Protein AF-Q2LQ13-F1 (afdb_monomer_lite)

pLDDT: mean 79.17, std 16.71, range [43.0, 95.25]

Foldseek 3Di:
DDDFAFQVVPDAPVVLLVVLQVVQLPPDDPDPVNVDPPPDDPRPLNVVRVVLRRVHGQVVSVCVQDVDPVSSVVVNVVSNVVSNVVSVVVVVVVVVVPDPPDDDD

Radius of gyration: 18.08 Å; chains: 1; bounding box: 44×39×53 Å

Structure (mmCIF, N/CA/C/O backbone):
data_AF-Q2LQ13-F1
#
_entry.id   AF-Q2LQ13-F1
#
loop_
_atom_site.group_PDB
_atom_site.id
_atom_site.type_symbol
_atom_site.label_atom_id
_atom_site.label_alt_id
_atom_site.label_comp_id
_atom_site.label_asym_id
_atom_site.label_entity_id
_atom_site.label_seq_id
_atom_site.pdbx_PDB_ins_code
_atom_site.Cartn_x
_atom_site.Cartn_y
_atom_site.Cartn_z
_atom_site.occupancy
_atom_site.B_iso_or_equiv
_atom_site.auth_seq_id
_atom_site.auth_comp_id
_atom_site.auth_asym_id
_atom_site.auth_atom_id
_atom_site.pdbx_PDB_model_num
ATOM 1 N N . MET A 1 1 ? -13.222 22.400 6.327 1.00 58.41 1 MET A N 1
ATOM 2 C CA . MET A 1 1 ? -13.393 21.014 5.837 1.00 58.41 1 MET A CA 1
ATOM 3 C C . MET A 1 1 ? -12.422 20.142 6.618 1.00 58.41 1 MET A C 1
ATOM 5 O O . MET A 1 1 ? -11.253 20.503 6.673 1.00 58.41 1 MET A O 1
ATOM 9 N N . LYS A 1 2 ? -12.885 19.097 7.314 1.00 76.69 2 LYS A N 1
ATOM 10 C CA . LYS A 1 2 ? -11.991 18.229 8.097 1.00 76.69 2 LYS A CA 1
ATOM 11 C C . LYS A 1 2 ? -11.229 17.334 7.115 1.00 76.69 2 LYS A C 1
ATOM 13 O O . LYS A 1 2 ? -11.862 16.640 6.325 1.00 76.69 2 LYS A O 1
ATOM 18 N N . ILE A 1 3 ? -9.903 17.430 7.109 1.00 85.00 3 ILE A N 1
ATOM 19 C CA . ILE A 1 3 ? -9.051 16.602 6.251 1.00 85.00 3 ILE A CA 1
ATOM 20 C C . ILE A 1 3 ? -9.076 15.191 6.832 1.00 85.00 3 ILE A C 1
ATOM 22 O O . ILE A 1 3 ? -8.758 15.013 8.007 1.00 85.00 3 ILE A O 1
ATOM 26 N N . LYS A 1 4 ? -9.500 14.220 6.023 1.00 89.19 4 LYS A N 1
ATOM 27 C CA . LYS A 1 4 ? -9.442 12.804 6.379 1.00 89.19 4 LYS A CA 1
ATOM 28 C C . LYS A 1 4 ? -8.039 12.282 6.114 1.00 89.19 4 LYS A C 1
ATOM 30 O O . LYS A 1 4 ? -7.460 12.592 5.071 1.00 89.19 4 LYS A O 1
ATOM 35 N N . LYS A 1 5 ? -7.520 11.486 7.043 1.00 92.25 5 LYS A N 1
ATOM 36 C CA . LYS A 1 5 ? -6.257 10.770 6.864 1.00 92.25 5 LYS A CA 1
ATOM 37 C C . LYS A 1 5 ? -6.357 9.796 5.702 1.00 92.25 5 LYS A C 1
ATOM 39 O O . LYS A 1 5 ? -7.332 9.052 5.566 1.00 92.25 5 LYS A O 1
ATOM 44 N N . LYS A 1 6 ? -5.319 9.798 4.877 1.00 94.12 6 LYS A N 1
ATOM 45 C CA . LYS A 1 6 ? -5.197 8.896 3.733 1.00 94.12 6 LYS A CA 1
ATOM 46 C C . LYS A 1 6 ? -4.505 7.606 4.131 1.00 94.12 6 LYS A C 1
ATOM 48 O O . LYS A 1 6 ? -3.706 7.583 5.066 1.00 94.12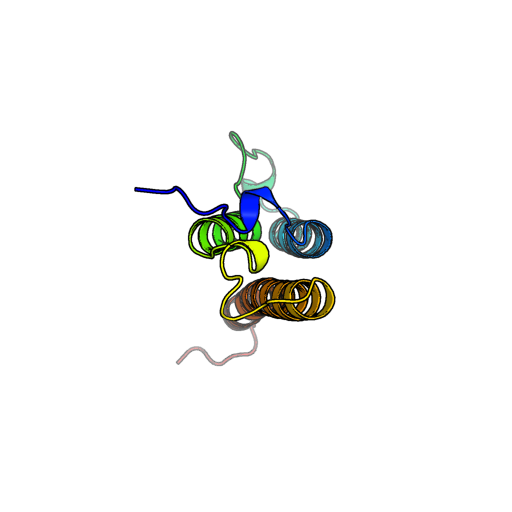 6 LYS A O 1
ATOM 53 N N . LEU A 1 7 ? -4.759 6.548 3.368 1.00 94.12 7 LEU A N 1
ATOM 54 C CA . LEU A 1 7 ? -4.147 5.242 3.597 1.00 94.12 7 LEU A CA 1
ATOM 55 C 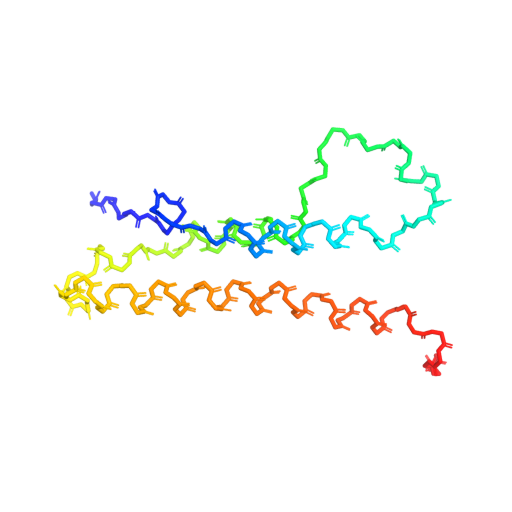C . LEU A 1 7 ? -2.612 5.339 3.622 1.00 94.12 7 LEU A C 1
ATOM 57 O O . LEU A 1 7 ? -1.978 4.756 4.493 1.00 94.12 7 LEU A O 1
ATOM 61 N N . ILE A 1 8 ? -2.024 6.158 2.741 1.00 93.69 8 ILE A N 1
ATOM 62 C CA . ILE A 1 8 ? -0.571 6.404 2.680 1.00 93.69 8 ILE A CA 1
ATOM 63 C C . ILE A 1 8 ? 0.039 6.944 3.984 1.00 93.69 8 ILE A C 1
ATOM 65 O O . ILE A 1 8 ? 1.212 6.695 4.250 1.00 93.69 8 ILE A O 1
ATOM 69 N N . GLU A 1 9 ? -0.728 7.671 4.795 1.00 92.94 9 GLU A N 1
ATOM 70 C CA . GLU A 1 9 ? -0.240 8.259 6.050 1.00 92.94 9 GLU A CA 1
ATOM 71 C C . GLU A 1 9 ? -0.235 7.249 7.201 1.00 92.94 9 GLU A C 1
ATOM 73 O O . GLU A 1 9 ? 0.497 7.426 8.173 1.00 92.94 9 GLU A O 1
ATOM 78 N N . VAL A 1 10 ? -1.058 6.203 7.098 1.00 92.75 10 VAL A N 1
ATOM 79 C CA . VAL A 1 10 ? -1.278 5.230 8.172 1.00 92.75 10 VAL A CA 1
ATOM 80 C C . VAL A 1 10 ? -0.581 3.911 7.866 1.00 92.75 10 VAL A C 1
ATOM 82 O O . VAL A 1 10 ? 0.143 3.391 8.714 1.00 92.75 10 VAL A O 1
ATOM 85 N N . ALA A 1 11 ? -0.797 3.346 6.675 1.00 90.88 11 ALA A N 1
ATOM 86 C CA . ALA A 1 11 ? -0.296 2.020 6.352 1.00 90.88 11 ALA A CA 1
ATOM 87 C C . ALA A 1 11 ? -0.140 1.765 4.842 1.00 90.88 11 ALA A C 1
ATOM 89 O O . ALA A 1 11 ? -1.025 2.040 4.036 1.00 90.88 11 ALA A O 1
ATOM 90 N N . LEU A 1 12 ? 0.980 1.143 4.464 1.00 91.81 12 LEU A N 1
ATOM 91 C CA . LEU A 1 12 ? 1.301 0.738 3.092 1.00 91.81 12 LEU A CA 1
ATOM 92 C C . LEU A 1 12 ? 1.978 -0.644 3.097 1.00 91.81 12 LEU A C 1
ATOM 94 O O . LEU A 1 12 ? 2.887 -0.858 3.904 1.00 91.81 12 LEU A O 1
ATOM 98 N N . PRO A 1 13 ? 1.610 -1.574 2.190 1.00 93.38 13 PRO A N 1
ATOM 99 C CA . PRO A 1 13 ? 2.231 -2.894 2.103 1.00 93.38 13 PRO A CA 1
ATOM 100 C C . PRO A 1 13 ? 3.589 -2.813 1.382 1.00 93.38 13 PRO A C 1
ATOM 102 O O . PRO A 1 13 ? 3.741 -3.236 0.236 1.00 93.38 13 PRO A O 1
ATOM 105 N N . LEU A 1 14 ? 4.596 -2.254 2.061 1.00 91.25 14 LEU A N 1
ATOM 106 C CA . LEU A 1 14 ? 5.926 -1.996 1.491 1.00 91.25 14 LEU A CA 1
ATOM 107 C C . LEU A 1 14 ? 6.611 -3.261 0.963 1.00 91.25 14 LEU A C 1
ATOM 109 O O . LEU A 1 14 ? 7.268 -3.208 -0.072 1.00 91.25 14 LEU A O 1
ATOM 113 N N . ASP A 1 15 ? 6.435 -4.403 1.628 1.00 91.44 15 ASP A N 1
ATOM 114 C CA . ASP A 1 15 ? 7.032 -5.669 1.195 1.00 91.44 15 ASP A CA 1
ATOM 115 C C . ASP A 1 15 ? 6.529 -6.120 -0.178 1.00 91.44 15 ASP A C 1
ATOM 117 O O . ASP A 1 15 ? 7.317 -6.602 -0.996 1.00 91.44 15 ASP A O 1
ATOM 121 N N . ALA A 1 16 ? 5.230 -5.966 -0.446 1.00 90.50 16 ALA A N 1
ATOM 122 C CA . ALA A 1 16 ? 4.643 -6.296 -1.740 1.00 90.50 16 ALA A CA 1
ATOM 123 C C . ALA A 1 16 ? 5.180 -5.357 -2.827 1.00 90.50 16 ALA A C 1
ATOM 125 O O . ALA A 1 16 ? 5.783 -5.828 -3.798 1.00 90.50 16 ALA A O 1
ATOM 126 N N . ILE A 1 17 ? 5.103 -4.046 -2.566 1.00 90.62 17 ILE A N 1
ATOM 127 C CA . ILE A 1 17 ? 5.561 -2.989 -3.475 1.00 90.62 17 ILE A CA 1
ATOM 128 C C . ILE A 1 17 ? 7.042 -3.174 -3.814 1.00 90.62 17 ILE A C 1
ATOM 130 O O . ILE A 1 17 ? 7.437 -3.108 -4.981 1.00 90.62 17 ILE A O 1
ATOM 134 N N . ASN A 1 18 ? 7.884 -3.448 -2.815 1.00 90.00 18 ASN A N 1
ATOM 135 C CA . ASN A 1 18 ? 9.319 -3.656 -2.999 1.00 90.00 18 ASN A CA 1
ATOM 136 C C . ASN A 1 18 ? 9.603 -4.914 -3.824 1.00 90.00 18 ASN A C 1
ATOM 138 O O . ASN A 1 18 ? 10.429 -4.876 -4.739 1.00 90.00 18 ASN A O 1
ATOM 142 N N . LYS A 1 19 ? 8.895 -6.020 -3.561 1.00 88.81 19 LYS A N 1
ATOM 143 C CA . LYS A 1 19 ? 9.027 -7.257 -4.345 1.00 88.81 19 LYS A CA 1
ATOM 144 C C . LYS A 1 19 ? 8.567 -7.072 -5.791 1.00 88.81 19 LYS A C 1
ATOM 146 O O . LYS A 1 19 ? 9.164 -7.674 -6.683 1.00 88.81 19 LYS A O 1
ATOM 151 N N . ALA A 1 20 ? 7.511 -6.301 -6.042 1.00 88.19 20 ALA A N 1
ATOM 152 C CA . ALA A 1 20 ? 7.051 -5.984 -7.393 1.00 88.19 20 ALA A CA 1
ATOM 153 C C . ALA A 1 20 ? 8.050 -5.066 -8.118 1.00 88.19 20 ALA A C 1
ATOM 155 O O . ALA A 1 20 ? 8.460 -5.349 -9.243 1.00 88.19 20 ALA A O 1
ATOM 156 N N . SER A 1 21 ? 8.537 -4.033 -7.430 1.00 85.56 21 SER A N 1
ATOM 157 C CA . SER A 1 21 ? 9.499 -3.055 -7.956 1.00 85.56 21 SER A CA 1
ATOM 158 C C . SER A 1 21 ? 10.856 -3.677 -8.296 1.00 85.56 21 SER A C 1
ATOM 160 O O . SER A 1 21 ? 11.437 -3.387 -9.344 1.00 85.56 21 SER A O 1
ATOM 162 N N . ALA A 1 22 ? 11.364 -4.567 -7.438 1.00 84.50 22 ALA A N 1
ATOM 163 C CA . ALA A 1 22 ? 12.603 -5.300 -7.689 1.00 84.50 22 ALA A CA 1
ATOM 164 C C . ALA A 1 22 ? 12.484 -6.196 -8.930 1.00 84.50 22 ALA A C 1
ATOM 166 O O . ALA A 1 22 ? 13.404 -6.246 -9.747 1.00 84.50 22 ALA A O 1
ATOM 167 N N . ARG A 1 23 ? 11.327 -6.844 -9.104 1.00 79.44 23 ARG A N 1
ATOM 168 C CA . ARG A 1 23 ? 11.034 -7.686 -10.269 1.00 79.44 23 ARG A CA 1
ATOM 169 C C . ARG A 1 23 ? 10.893 -6.879 -11.558 1.00 79.44 23 ARG A C 1
ATOM 171 O O . ARG A 1 23 ? 11.436 -7.292 -12.574 1.00 79.44 23 ARG A O 1
ATOM 178 N N . GLU A 1 24 ? 10.255 -5.708 -11.524 1.00 77.19 24 GLU A N 1
ATOM 179 C CA . GLU A 1 24 ? 10.197 -4.788 -12.676 1.00 77.19 24 GLU A CA 1
ATOM 180 C C . GLU A 1 24 ? 11.606 -4.378 -13.145 1.00 77.19 24 GLU A C 1
ATOM 182 O O . GLU A 1 24 ? 11.881 -4.263 -14.343 1.00 77.19 24 GLU A O 1
ATOM 187 N N . LYS A 1 25 ? 12.535 -4.195 -12.200 1.00 73.12 25 LYS A N 1
ATOM 188 C CA . LYS A 1 25 ? 13.923 -3.826 -12.496 1.00 73.12 25 LYS A CA 1
ATOM 189 C C . LYS A 1 25 ? 14.719 -4.969 -13.139 1.00 73.12 25 LYS A C 1
ATOM 191 O O . LYS A 1 25 ? 15.604 -4.689 -13.944 1.00 73.12 25 LYS A O 1
ATOM 196 N N . SER A 1 26 ? 14.406 -6.226 -12.822 1.00 68.19 26 SER A N 1
ATOM 197 C CA . SER A 1 26 ? 15.185 -7.401 -13.238 1.00 68.19 26 SER A CA 1
ATOM 198 C C . SER A 1 26 ? 14.795 -7.994 -14.602 1.00 68.19 26 SER A C 1
ATOM 200 O O . SER A 1 26 ? 15.296 -9.052 -14.962 1.00 68.19 26 SER A O 1
ATOM 202 N N . ILE A 1 27 ? 13.902 -7.373 -15.381 1.00 66.50 27 ILE A N 1
ATOM 203 C CA . ILE A 1 27 ? 13.415 -7.967 -16.648 1.00 66.50 27 ILE A CA 1
ATOM 204 C C . ILE A 1 27 ? 14.466 -7.902 -17.771 1.00 66.50 27 ILE A C 1
ATOM 206 O O . ILE A 1 27 ? 14.535 -8.795 -18.611 1.00 66.50 27 ILE A O 1
ATOM 210 N N . ARG A 1 28 ? 15.311 -6.865 -17.800 1.00 65.62 28 ARG A N 1
ATOM 211 C CA . ARG A 1 28 ? 16.331 -6.680 -18.845 1.00 65.62 28 ARG A CA 1
ATOM 212 C C . ARG A 1 28 ? 17.723 -6.824 -18.247 1.00 65.62 28 ARG A C 1
ATOM 214 O O . ARG A 1 28 ? 18.198 -5.922 -17.571 1.00 65.62 28 ARG A O 1
ATOM 221 N N . HIS A 1 29 ? 18.375 -7.947 -18.522 1.00 64.94 29 HIS A N 1
ATOM 222 C CA . HIS A 1 29 ? 19.789 -8.152 -18.219 1.00 64.94 29 HIS A CA 1
ATOM 223 C C . HIS A 1 29 ? 20.610 -7.907 -19.494 1.00 64.94 29 HIS A C 1
ATOM 225 O O . HIS A 1 29 ? 20.262 -8.419 -20.554 1.00 64.94 29 HIS A O 1
ATOM 231 N N . GLY A 1 30 ? 21.681 -7.111 -19.411 1.00 70.12 30 GLY A N 1
ATOM 232 C CA . GLY A 1 30 ? 22.653 -6.946 -20.505 1.00 70.12 30 GLY A CA 1
ATOM 233 C C . GLY A 1 30 ? 22.304 -5.927 -21.600 1.00 70.12 30 GLY A C 1
ATOM 234 O O . GLY A 1 30 ? 23.048 -5.810 -22.569 1.00 70.12 30 GLY A O 1
ATOM 235 N N . HIS A 1 31 ? 21.220 -5.157 -21.470 1.00 70.56 31 HIS A N 1
ATOM 236 C CA . HIS A 1 31 ? 20.915 -4.085 -22.425 1.00 70.56 31 HIS A CA 1
ATOM 237 C C . HIS A 1 31 ? 21.623 -2.782 -21.999 1.00 70.56 31 HIS A C 1
ATOM 239 O O . HIS A 1 31 ? 21.459 -2.376 -20.856 1.00 70.56 31 HIS A O 1
ATOM 245 N N . PRO A 1 32 ? 22.355 -2.057 -22.870 1.00 72.75 32 PRO A N 1
ATOM 246 C CA . PRO A 1 32 ? 23.024 -0.797 -22.507 1.00 72.75 32 PRO A CA 1
ATOM 247 C C . PRO A 1 32 ? 22.133 0.266 -21.836 1.00 72.75 32 PRO A C 1
ATOM 249 O O . PRO A 1 32 ? 22.633 1.075 -21.058 1.00 72.75 32 PRO A O 1
ATOM 252 N N . SER A 1 33 ? 20.811 0.229 -22.040 1.00 65.38 33 SER A N 1
ATOM 253 C CA . SER A 1 33 ? 19.858 1.084 -21.313 1.00 65.38 33 SER A CA 1
ATOM 254 C C . SER A 1 33 ? 19.731 0.765 -19.811 1.00 65.38 33 SER A C 1
ATOM 256 O O . SER A 1 33 ? 19.088 1.517 -19.081 1.00 65.38 33 SER A O 1
ATOM 258 N N . THR A 1 34 ? 20.356 -0.311 -19.317 1.00 64.44 34 THR A N 1
ATOM 259 C CA . THR A 1 34 ? 20.414 -0.677 -17.892 1.00 64.44 34 THR A CA 1
ATOM 260 C C . THR A 1 34 ? 21.707 -0.250 -17.194 1.00 64.44 34 THR A C 1
ATOM 262 O O . THR A 1 34 ? 21.787 -0.393 -15.977 1.00 64.44 34 THR A O 1
ATOM 265 N N . LEU A 1 35 ? 22.703 0.274 -17.925 1.00 65.06 35 LEU A N 1
ATOM 266 C CA . LEU A 1 35 ? 23.976 0.767 -17.367 1.00 65.06 35 LEU A CA 1
ATOM 267 C C . LEU A 1 35 ? 23.836 2.155 -16.730 1.00 65.06 35 LEU A C 1
ATOM 269 O O . LEU A 1 35 ? 24.367 2.390 -15.649 1.00 65.06 35 LEU A O 1
ATOM 273 N N . HIS A 1 36 ? 23.098 3.064 -17.374 1.00 64.25 36 HIS A N 1
ATOM 274 C CA . HIS A 1 36 ? 22.909 4.429 -16.887 1.00 64.25 36 HIS A CA 1
ATOM 275 C C . HIS A 1 36 ? 21.465 4.634 -16.417 1.00 64.25 36 HIS A C 1
ATOM 277 O O . HIS A 1 36 ? 20.596 5.104 -17.150 1.00 64.25 36 HIS A O 1
ATOM 283 N N . LEU A 1 37 ? 21.203 4.278 -15.160 1.00 61.66 37 LEU A N 1
ATOM 284 C CA . LEU A 1 37 ? 19.967 4.634 -14.461 1.00 61.66 37 LEU A CA 1
ATOM 285 C C . LEU A 1 37 ? 20.022 6.135 -14.116 1.00 61.66 37 LEU A C 1
ATOM 287 O O . LEU A 1 37 ? 20.300 6.505 -12.979 1.00 61.66 37 LEU A O 1
ATOM 291 N N . TRP A 1 38 ? 19.829 7.008 -15.112 1.00 54.69 38 TRP A N 1
ATOM 292 C CA . TRP A 1 38 ? 19.665 8.453 -14.893 1.00 54.69 38 TRP A CA 1
ATOM 293 C C . TRP A 1 38 ? 18.546 8.722 -13.870 1.00 54.69 38 TRP A C 1
ATOM 295 O O . TRP A 1 38 ? 17.615 7.923 -13.747 1.00 54.69 38 TRP A O 1
ATOM 305 N N . TRP A 1 39 ? 18.699 9.812 -13.108 1.00 50.53 39 TRP A N 1
ATOM 306 C CA . TRP A 1 39 ? 18.100 10.062 -11.792 1.00 50.53 39 TRP A CA 1
ATOM 307 C C . TRP A 1 39 ? 16.717 9.428 -11.555 1.00 50.53 39 TRP A C 1
ATOM 309 O O . TRP A 1 39 ? 15.686 9.939 -11.978 1.00 50.53 39 TRP A O 1
ATOM 319 N N . ALA A 1 40 ? 16.750 8.325 -10.797 1.00 51.16 40 ALA A N 1
ATOM 320 C CA . ALA A 1 40 ? 15.636 7.641 -10.140 1.00 51.16 40 ALA A CA 1
ATOM 321 C C . ALA A 1 40 ? 14.488 7.168 -11.054 1.00 51.16 40 ALA A C 1
ATOM 323 O O . ALA A 1 40 ? 13.472 7.839 -11.239 1.00 51.16 40 ALA A O 1
ATOM 324 N N . ARG A 1 41 ? 14.570 5.910 -11.510 1.00 68.56 41 ARG A N 1
ATOM 325 C CA . ARG A 1 41 ? 13.382 5.202 -12.013 1.00 68.56 41 ARG A CA 1
ATOM 326 C C . ARG A 1 41 ? 12.368 5.085 -10.876 1.00 68.56 41 ARG A C 1
ATOM 328 O O . ARG A 1 41 ? 12.659 4.425 -9.884 1.00 68.56 41 ARG A O 1
ATOM 335 N N . ARG A 1 42 ? 11.193 5.702 -11.030 1.00 67.88 42 ARG A N 1
ATOM 336 C CA . ARG A 1 42 ? 10.013 5.437 -10.194 1.00 67.88 42 ARG A CA 1
ATOM 337 C C . ARG A 1 42 ? 9.374 4.155 -10.737 1.00 67.88 42 ARG A C 1
ATOM 339 O O . ARG A 1 42 ? 8.802 4.229 -11.824 1.00 67.88 42 ARG A O 1
ATOM 346 N N . PRO A 1 43 ? 9.517 2.995 -10.065 1.00 80.81 43 PRO A N 1
ATOM 347 C CA . PRO A 1 43 ? 8.893 1.759 -10.524 1.00 80.81 43 PRO A CA 1
ATOM 348 C C . PRO A 1 43 ? 7.395 1.998 -10.678 1.00 80.81 43 PRO A C 1
ATOM 350 O O . PRO A 1 43 ? 6.781 2.663 -9.834 1.00 80.81 43 PRO A O 1
ATOM 353 N N . LEU A 1 44 ? 6.809 1.499 -11.762 1.00 84.44 44 LEU A N 1
ATOM 354 C CA . LEU A 1 44 ? 5.398 1.739 -12.043 1.00 84.44 44 LEU A CA 1
ATOM 355 C C . LEU A 1 44 ? 4.516 1.115 -10.951 1.00 84.44 44 LEU A C 1
ATOM 357 O O . LEU A 1 44 ? 3.505 1.713 -10.583 1.00 84.44 44 LEU A O 1
ATOM 361 N N . ALA A 1 45 ? 4.964 -0.003 -10.367 1.00 88.94 45 ALA A N 1
ATOM 362 C CA . ALA A 1 45 ? 4.365 -0.595 -9.171 1.00 88.94 45 ALA A CA 1
ATOM 363 C C . ALA A 1 45 ? 4.269 0.423 -8.018 1.00 88.94 45 ALA A C 1
ATOM 365 O O . ALA A 1 45 ? 3.177 0.727 -7.538 1.00 88.94 45 ALA A O 1
ATOM 366 N N . THR A 1 46 ? 5.391 1.054 -7.649 1.00 89.69 46 THR A N 1
ATOM 367 C CA . THR A 1 46 ? 5.419 2.078 -6.593 1.00 89.69 46 THR A CA 1
ATOM 368 C C . THR A 1 46 ? 4.530 3.273 -6.928 1.00 89.69 46 THR A C 1
ATOM 370 O O . THR A 1 46 ? 3.787 3.745 -6.072 1.00 89.69 46 THR A O 1
ATOM 373 N N . ALA A 1 47 ? 4.587 3.781 -8.163 1.00 90.31 47 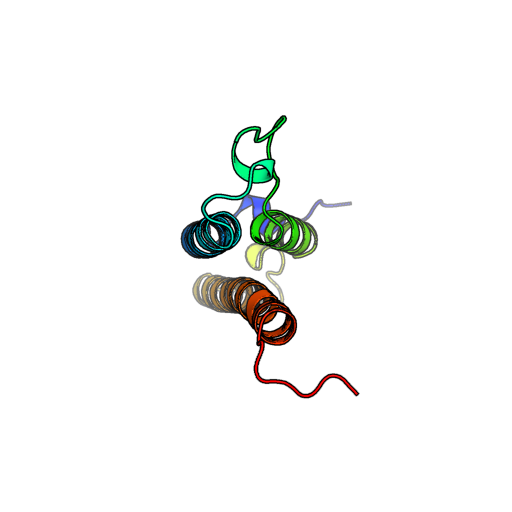ALA A N 1
ATOM 374 C CA . ALA A 1 47 ? 3.798 4.946 -8.561 1.00 90.31 47 ALA A CA 1
ATOM 375 C C . ALA A 1 47 ? 2.288 4.679 -8.448 1.00 90.31 47 ALA A C 1
ATOM 377 O O . ALA A 1 47 ? 1.559 5.508 -7.908 1.00 90.31 47 ALA A O 1
ATOM 378 N N . ARG A 1 48 ? 1.829 3.507 -8.899 1.00 91.69 48 ARG A N 1
ATOM 379 C CA . ARG A 1 48 ? 0.422 3.093 -8.814 1.00 91.69 48 ARG A CA 1
ATOM 380 C C . ARG A 1 48 ? -0.034 2.914 -7.370 1.00 91.69 48 ARG A C 1
ATOM 382 O O . ARG A 1 48 ? -1.075 3.456 -7.008 1.00 91.69 48 ARG A O 1
ATOM 389 N N . ALA A 1 49 ? 0.755 2.221 -6.547 1.00 93.06 49 ALA A N 1
ATOM 390 C CA . ALA A 1 49 ? 0.438 2.005 -5.138 1.00 93.06 49 ALA A CA 1
ATOM 391 C C . ALA A 1 49 ? 0.320 3.330 -4.368 1.00 93.06 49 ALA A C 1
ATOM 393 O O . ALA A 1 49 ? -0.643 3.533 -3.631 1.00 93.06 49 ALA A O 1
ATOM 394 N N . VAL A 1 50 ? 1.254 4.265 -4.590 1.00 93.00 50 VAL A N 1
ATOM 395 C CA . VAL A 1 50 ? 1.234 5.596 -3.961 1.00 93.00 50 VAL A CA 1
ATOM 396 C C . VAL A 1 50 ? 0.008 6.397 -4.394 1.00 93.00 50 VAL A C 1
ATOM 398 O O . VAL A 1 50 ? -0.685 6.945 -3.543 1.00 93.00 50 VAL A O 1
ATOM 401 N N . ILE A 1 51 ? -0.295 6.437 -5.694 1.00 93.50 51 ILE A N 1
ATOM 402 C CA . ILE A 1 51 ? -1.457 7.167 -6.221 1.00 93.50 51 ILE A CA 1
ATOM 403 C C . ILE A 1 51 ? -2.767 6.592 -5.661 1.00 93.50 51 ILE A C 1
ATOM 405 O O . ILE A 1 51 ? -3.637 7.344 -5.224 1.00 93.50 51 ILE A O 1
ATOM 409 N N . PHE A 1 52 ? -2.899 5.265 -5.619 1.00 94.44 52 PHE A N 1
ATOM 410 C CA . PHE A 1 52 ? -4.059 4.603 -5.026 1.00 94.44 52 PHE A CA 1
ATOM 411 C C . PHE A 1 52 ? -4.202 4.947 -3.536 1.00 94.44 52 PHE A C 1
ATOM 413 O O . PHE A 1 52 ? -5.267 5.379 -3.096 1.00 94.44 52 PHE A O 1
ATOM 420 N N . ALA A 1 53 ? -3.115 4.840 -2.769 1.00 94.75 53 ALA A N 1
ATOM 421 C CA . ALA A 1 53 ? -3.112 5.124 -1.336 1.00 94.75 53 ALA A CA 1
ATOM 422 C C . ALA A 1 53 ? -3.344 6.611 -0.997 1.00 94.75 53 ALA A C 1
ATOM 424 O O . ALA A 1 53 ? -3.773 6.918 0.112 1.00 94.75 53 ALA A O 1
ATOM 425 N N . GLN A 1 54 ? -3.084 7.532 -1.933 1.00 94.06 54 GLN A N 1
ATOM 426 C CA . GLN A 1 54 ? -3.430 8.954 -1.807 1.00 94.06 54 GLN A CA 1
ATOM 427 C C . GLN A 1 54 ? -4.922 9.228 -2.042 1.00 94.06 54 GLN A C 1
ATOM 429 O O . GLN A 1 54 ? -5.475 10.165 -1.465 1.00 94.06 54 GLN A O 1
ATOM 434 N N . MET A 1 55 ? -5.581 8.436 -2.892 1.00 93.12 55 MET A N 1
ATOM 435 C CA . MET A 1 55 ? -7.012 8.592 -3.164 1.00 93.12 55 MET A CA 1
ATOM 436 C C . MET A 1 55 ? -7.876 7.988 -2.052 1.00 93.12 55 MET A C 1
ATOM 438 O O . MET A 1 55 ? -8.888 8.585 -1.681 1.00 93.12 55 MET A O 1
ATOM 442 N N . VAL A 1 56 ? -7.458 6.850 -1.494 1.00 94.06 56 VAL A N 1
ATOM 443 C CA . VAL A 1 56 ? -8.223 6.092 -0.494 1.00 94.06 56 VAL A CA 1
ATOM 444 C C . VAL A 1 56 ? -8.022 6.649 0.922 1.00 94.06 56 VAL A C 1
ATOM 446 O O . VAL A 1 56 ? -6.893 6.854 1.370 1.00 94.06 56 VAL A O 1
ATOM 449 N N . ASP A 1 57 ? -9.129 6.887 1.628 1.00 94.19 57 ASP A N 1
ATOM 450 C CA . ASP A 1 57 ? -9.142 7.268 3.047 1.00 94.19 57 ASP A CA 1
ATOM 451 C C . ASP A 1 57 ? -8.827 6.057 3.942 1.00 94.19 57 ASP A C 1
ATOM 453 O O . ASP A 1 57 ? -9.162 4.919 3.602 1.00 94.19 57 ASP A O 1
ATOM 457 N N . ASP A 1 58 ? -8.199 6.281 5.100 1.00 93.88 58 ASP A N 1
ATOM 458 C CA . ASP A 1 58 ? -8.010 5.203 6.075 1.00 93.88 58 ASP A CA 1
ATOM 459 C C . ASP A 1 58 ? -9.361 4.792 6.706 1.00 93.88 58 ASP A C 1
ATOM 461 O O . ASP A 1 58 ? -10.167 5.666 7.047 1.00 93.88 58 ASP A O 1
ATOM 465 N N . PRO A 1 59 ? -9.621 3.486 6.929 1.00 93.56 59 PRO A N 1
ATOM 466 C CA . PRO A 1 59 ? -10.857 3.017 7.560 1.00 93.56 59 PRO A CA 1
ATOM 467 C C . PRO A 1 59 ? -11.165 3.647 8.929 1.00 93.56 59 PRO A C 1
ATOM 469 O O . PRO A 1 59 ? -12.334 3.727 9.297 1.00 93.56 59 PRO A O 1
ATOM 472 N N . SER A 1 60 ? -10.162 4.140 9.671 1.00 90.25 60 SER A N 1
ATOM 473 C CA . SER A 1 60 ? -10.380 4.832 10.955 1.00 90.25 60 SER A CA 1
ATOM 474 C C . SER A 1 60 ? -11.081 6.189 10.829 1.00 90.25 60 SER A C 1
ATOM 476 O O . SER A 1 60 ? -11.699 6.652 11.785 1.00 90.25 60 SER A O 1
ATOM 478 N N . GLU A 1 61 ? -11.054 6.812 9.648 1.00 90.88 61 GLU A N 1
ATOM 479 C CA . GLU A 1 61 ? -11.741 8.083 9.375 1.00 90.88 61 GLU A CA 1
ATOM 480 C C . GLU A 1 61 ? -13.222 7.886 9.001 1.00 90.88 61 GLU A C 1
ATOM 482 O O . GLU A 1 61 ? -13.940 8.851 8.723 1.00 90.88 61 GLU A O 1
ATOM 487 N N . HIS A 1 62 ? -13.688 6.633 9.009 1.00 89.56 62 HIS A N 1
ATOM 488 C CA . HIS A 1 62 ? -15.064 6.228 8.735 1.00 89.56 62 HIS A CA 1
ATOM 489 C C . HIS A 1 62 ? -15.659 5.432 9.911 1.00 89.56 62 HIS A C 1
ATOM 491 O O . HIS A 1 62 ? -15.987 4.253 9.749 1.00 89.56 62 HIS A O 1
ATOM 497 N N . PRO A 1 63 ? -15.845 6.061 11.090 1.00 85.81 63 PRO A N 1
ATOM 498 C CA . PRO A 1 63 ? -16.376 5.383 12.275 1.00 85.81 63 PRO A CA 1
ATOM 499 C C . PRO A 1 63 ? -17.799 4.837 12.074 1.00 85.81 63 PRO A C 1
ATOM 501 O O . PRO A 1 63 ? -18.174 3.874 12.733 1.00 85.81 63 PRO A O 1
ATOM 504 N N . ASP A 1 64 ? -18.563 5.401 11.132 1.00 90.12 64 ASP A N 1
ATOM 505 C CA . ASP A 1 64 ? -19.911 4.934 10.782 1.00 90.12 64 ASP A CA 1
ATOM 506 C C . ASP A 1 64 ? -19.904 3.562 10.083 1.00 90.12 64 ASP A C 1
ATOM 508 O O . ASP A 1 64 ? -20.866 2.805 10.182 1.00 90.12 64 ASP A O 1
ATOM 512 N N . LEU A 1 65 ? -18.825 3.248 9.355 1.00 88.19 65 LEU A N 1
ATOM 513 C CA . LEU A 1 65 ? -18.670 2.001 8.596 1.00 88.19 65 LEU A CA 1
ATOM 514 C C . LEU A 1 65 ? -17.796 0.983 9.333 1.00 88.19 65 LEU A C 1
ATOM 516 O O . LEU A 1 65 ? -18.031 -0.218 9.221 1.00 88.19 65 LEU A O 1
ATOM 520 N N . TYR A 1 66 ? -16.792 1.461 10.071 1.00 90.88 66 TYR A N 1
ATOM 521 C CA . TYR A 1 66 ? -15.800 0.635 10.757 1.00 90.88 66 TYR A CA 1
ATOM 522 C C . TYR A 1 66 ? -15.650 1.076 12.222 1.00 90.88 66 TYR A C 1
ATOM 524 O O . TYR A 1 66 ? -14.648 1.703 12.593 1.00 90.88 66 TYR A O 1
ATOM 532 N N . PRO A 1 67 ? -16.644 0.761 13.073 1.00 89.38 67 PRO A N 1
ATOM 533 C CA . PRO A 1 67 ? -16.655 1.195 14.467 1.00 89.38 67 PRO A CA 1
ATOM 534 C C . PRO A 1 67 ? -15.578 0.508 15.316 1.00 89.38 67 PRO A C 1
ATOM 536 O O . PRO A 1 67 ? -15.139 1.072 16.317 1.00 89.38 67 PRO A O 1
ATOM 539 N N . THR A 1 68 ? -15.132 -0.697 14.940 1.00 94.06 68 THR A N 1
ATOM 540 C CA . THR A 1 68 ? -14.133 -1.464 15.701 1.00 94.06 68 THR A CA 1
ATOM 541 C C . THR A 1 68 ? -12.772 -1.532 15.005 1.00 94.06 68 THR A C 1
ATOM 543 O O . THR A 1 68 ? -12.686 -1.625 13.781 1.00 94.06 68 THR A O 1
ATOM 546 N N . GLU A 1 69 ? -11.684 -1.584 15.783 1.00 90.00 69 GLU A N 1
ATOM 547 C CA . GLU A 1 69 ? -10.318 -1.745 15.245 1.00 90.00 69 GLU A CA 1
ATOM 548 C C . GLU A 1 69 ? -10.171 -3.020 14.400 1.00 90.00 69 GLU A C 1
ATOM 550 O O . GLU A 1 69 ? -9.521 -3.016 13.356 1.00 90.00 69 GLU A O 1
ATOM 555 N N . LYS A 1 70 ? -10.843 -4.109 14.796 1.00 92.88 70 LYS A N 1
ATOM 556 C CA . LYS A 1 70 ? -10.821 -5.378 14.052 1.00 92.88 70 LYS A CA 1
ATOM 557 C C . LYS A 1 70 ? -11.419 -5.238 12.651 1.00 92.88 70 LYS A C 1
ATOM 559 O O . LYS A 1 70 ? -10.931 -5.872 11.715 1.00 92.88 70 LYS A O 1
ATOM 564 N N . GLU A 1 71 ? -12.472 -4.439 12.499 1.00 91.94 71 GLU A N 1
ATOM 565 C CA . GLU A 1 71 ? -13.095 -4.170 11.200 1.00 91.94 71 GLU A CA 1
ATOM 566 C C . GLU A 1 71 ? -12.240 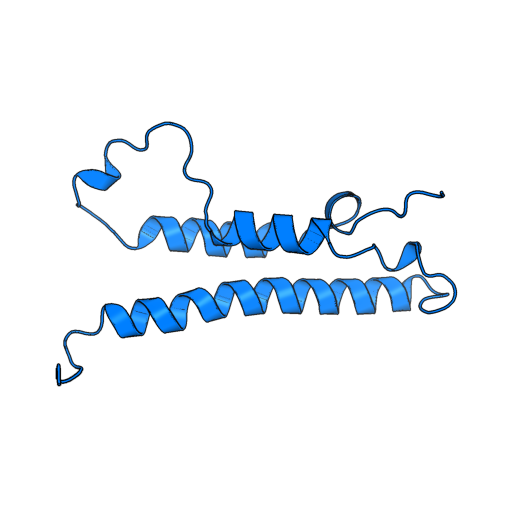-3.233 10.349 1.00 91.94 71 GLU A C 1
ATOM 568 O O . GLU A 1 71 ? -12.080 -3.484 9.154 1.00 91.94 71 GLU A O 1
ATOM 573 N N . GLN A 1 72 ? -11.607 -2.234 10.969 1.00 92.69 72 GLN A N 1
ATOM 574 C CA . GLN A 1 72 ? -10.643 -1.365 10.292 1.00 92.69 72 GLN A CA 1
ATOM 575 C C . GLN A 1 72 ? -9.468 -2.176 9.737 1.00 92.69 72 GLN A C 1
ATOM 577 O O . GLN A 1 72 ? -9.117 -2.037 8.568 1.00 92.69 72 GLN A O 1
ATOM 582 N N . ASP A 1 73 ? -8.901 -3.086 10.531 1.00 93.25 73 ASP A N 1
ATOM 583 C CA . ASP A 1 73 ? -7.800 -3.946 10.094 1.00 93.25 73 ASP A CA 1
ATOM 584 C C . ASP A 1 73 ? -8.218 -4.943 9.014 1.00 93.25 73 ASP A C 1
ATOM 586 O O . ASP A 1 73 ? -7.435 -5.254 8.111 1.00 93.25 73 ASP A O 1
ATOM 590 N N . LYS A 1 74 ? -9.455 -5.448 9.075 1.00 95.06 74 LYS A N 1
ATOM 591 C CA . LYS A 1 74 ? -10.012 -6.300 8.022 1.00 95.06 74 LYS A CA 1
ATOM 592 C C . LYS A 1 74 ? -10.101 -5.539 6.699 1.00 95.06 74 LYS A C 1
ATOM 594 O O . LYS A 1 74 ? -9.693 -6.081 5.670 1.00 95.06 74 LYS A O 1
ATOM 599 N N . GLU A 1 75 ? -10.567 -4.293 6.728 1.00 94.56 75 GLU A N 1
ATOM 600 C CA . GLU A 1 75 ? -10.653 -3.472 5.521 1.00 94.56 75 GLU A CA 1
ATOM 601 C C . GLU A 1 75 ? -9.269 -3.047 5.016 1.00 94.56 75 GLU A C 1
ATOM 603 O O . GLU A 1 75 ? -8.999 -3.159 3.822 1.00 94.56 75 GLU A O 1
ATOM 608 N N . ARG A 1 76 ? -8.330 -2.681 5.900 1.00 94.69 76 ARG A N 1
ATOM 609 C CA . ARG A 1 76 ? -6.935 -2.412 5.502 1.00 94.69 76 ARG A CA 1
ATOM 610 C C . ARG A 1 76 ? -6.315 -3.608 4.783 1.00 94.69 76 ARG A C 1
ATOM 612 O O . ARG A 1 76 ? -5.712 -3.443 3.726 1.00 94.69 76 ARG A O 1
ATOM 619 N N . LYS A 1 77 ? -6.521 -4.828 5.292 1.00 94.38 77 LYS A N 1
ATOM 620 C CA . LYS A 1 77 ? -6.050 -6.058 4.631 1.00 94.38 77 LYS A CA 1
ATOM 621 C C . LYS A 1 77 ? -6.672 -6.251 3.247 1.00 94.38 77 LYS A C 1
ATOM 623 O O . LYS A 1 77 ? -5.968 -6.658 2.325 1.00 94.38 77 LYS A O 1
ATOM 628 N N . ARG A 1 78 ? -7.959 -5.933 3.074 1.00 95.25 78 ARG A N 1
ATOM 629 C CA . ARG A 1 78 ? -8.616 -5.950 1.757 1.00 95.25 78 ARG A CA 1
ATOM 630 C C . ARG A 1 78 ? -7.986 -4.927 0.806 1.00 95.25 78 ARG A C 1
ATOM 632 O O . ARG A 1 78 ? -7.698 -5.270 -0.337 1.00 95.25 78 ARG A O 1
ATOM 639 N N . LEU A 1 79 ? -7.733 -3.704 1.271 1.00 94.62 79 LEU A N 1
ATOM 640 C CA . LEU A 1 79 ? -7.081 -2.659 0.474 1.00 94.62 79 LEU A CA 1
ATOM 641 C C . LEU A 1 79 ? -5.660 -3.064 0.064 1.00 94.62 79 LEU A C 1
ATOM 643 O O . LEU A 1 79 ? -5.280 -2.882 -1.090 1.00 94.62 79 LEU A O 1
ATOM 647 N N . PHE A 1 80 ? -4.895 -3.686 0.964 1.00 94.62 80 PHE A N 1
ATOM 648 C CA . PHE A 1 80 ? -3.574 -4.224 0.629 1.00 94.62 80 PHE A CA 1
ATOM 649 C C . PHE A 1 80 ? -3.655 -5.322 -0.418 1.00 94.62 80 PHE A C 1
ATOM 651 O O . PHE A 1 80 ? -2.841 -5.343 -1.336 1.00 94.62 80 PHE A O 1
ATOM 658 N N . LYS A 1 81 ? -4.671 -6.184 -0.334 1.00 93.94 81 LYS A N 1
ATOM 659 C CA . LYS A 1 81 ? -4.889 -7.226 -1.332 1.00 93.94 81 LYS A CA 1
ATOM 660 C C . LYS A 1 81 ? -5.147 -6.643 -2.724 1.00 93.94 81 LYS A C 1
ATOM 662 O O . LYS A 1 81 ? -4.585 -7.133 -3.695 1.00 93.94 81 LYS A O 1
ATOM 667 N N . ILE A 1 82 ? -5.917 -5.557 -2.809 1.00 93.06 82 ILE A N 1
ATOM 668 C CA . ILE A 1 82 ? -6.149 -4.831 -4.067 1.00 93.06 82 ILE A CA 1
ATOM 669 C C . ILE A 1 82 ? -4.841 -4.247 -4.615 1.00 93.06 82 ILE A C 1
ATOM 671 O O . ILE A 1 82 ? -4.579 -4.349 -5.812 1.00 93.06 82 ILE A O 1
ATOM 675 N N . ILE A 1 83 ? -4.002 -3.650 -3.761 1.00 91.94 83 ILE A N 1
ATOM 676 C CA . ILE A 1 83 ? -2.685 -3.135 -4.175 1.00 91.94 83 ILE A CA 1
ATOM 677 C C . ILE A 1 83 ? -1.814 -4.277 -4.721 1.00 91.94 83 ILE A C 1
ATOM 679 O O . ILE A 1 83 ? -1.266 -4.149 -5.812 1.00 91.94 83 ILE A O 1
ATOM 683 N N . GLU A 1 84 ? -1.747 -5.413 -4.022 1.00 90.50 84 GLU A N 1
ATOM 684 C CA . GLU A 1 84 ? -1.001 -6.595 -4.473 1.00 90.50 84 GLU A CA 1
ATOM 685 C C . GLU A 1 84 ? -1.498 -7.150 -5.817 1.00 90.50 84 GLU A C 1
ATOM 687 O O . GLU A 1 84 ? -0.694 -7.566 -6.656 1.00 90.50 84 GLU A O 1
ATOM 692 N N . ASP A 1 85 ? -2.814 -7.191 -6.025 1.00 88.12 85 ASP A N 1
ATOM 693 C CA . ASP A 1 85 ? -3.407 -7.743 -7.245 1.00 88.12 85 ASP A CA 1
ATOM 694 C C . ASP A 1 85 ? -3.181 -6.808 -8.445 1.00 88.12 85 ASP A C 1
ATOM 696 O O . ASP A 1 85 ? -2.758 -7.269 -9.508 1.00 88.12 85 ASP A O 1
ATOM 700 N N . ASN A 1 86 ? -3.312 -5.490 -8.249 1.00 83.12 86 ASN A N 1
ATOM 701 C CA . ASN A 1 86 ? -2.961 -4.483 -9.258 1.00 83.12 86 ASN A CA 1
ATOM 702 C C . ASN A 1 86 ? -1.489 -4.578 -9.693 1.00 83.12 86 ASN A C 1
ATOM 704 O O . ASN A 1 86 ? -1.154 -4.378 -10.864 1.00 83.12 86 ASN A O 1
ATOM 708 N N . GLU A 1 87 ? -0.592 -4.882 -8.753 1.00 81.31 87 GLU A N 1
ATOM 709 C CA . GLU A 1 87 ? 0.819 -5.108 -9.059 1.00 81.31 87 GLU A CA 1
ATOM 710 C C . GLU A 1 87 ? 1.028 -6.408 -9.843 1.00 81.31 87 GLU A C 1
ATOM 712 O O . GLU A 1 87 ? 1.872 -6.449 -10.737 1.00 81.31 87 GLU A O 1
ATOM 717 N N . ARG A 1 88 ? 0.249 -7.461 -9.564 1.00 71.75 88 ARG A N 1
ATOM 718 C CA . ARG A 1 88 ? 0.344 -8.756 -10.254 1.00 71.75 88 ARG A CA 1
ATOM 719 C C . ARG A 1 88 ? -0.119 -8.689 -11.715 1.00 71.75 88 ARG A C 1
ATOM 721 O O . ARG A 1 88 ? 0.529 -9.285 -12.576 1.00 71.75 88 ARG A O 1
ATOM 728 N N . GLU A 1 89 ? -1.200 -7.970 -12.015 1.00 61.88 89 GLU A N 1
ATOM 729 C CA . GLU A 1 89 ? -1.769 -7.885 -13.374 1.00 61.88 89 GLU A CA 1
ATOM 730 C C . GLU A 1 89 ? -0.847 -7.186 -14.383 1.00 61.88 89 GLU A C 1
ATOM 732 O O . GLU A 1 89 ? -0.800 -7.558 -15.557 1.00 61.88 89 GLU A O 1
ATOM 737 N N . GLN A 1 90 ? -0.025 -6.232 -13.931 1.00 57.38 90 GLN A N 1
ATOM 738 C CA . GLN A 1 90 ? 0.953 -5.544 -14.781 1.00 57.38 90 GLN A CA 1
ATOM 739 C C . GLN A 1 90 ? 1.925 -6.517 -15.482 1.00 57.38 90 GLN A C 1
ATOM 741 O O . GLN A 1 90 ? 2.430 -6.232 -16.575 1.00 57.38 90 GLN A O 1
ATOM 746 N N . PHE A 1 91 ? 2.159 -7.683 -14.878 1.00 54.75 91 PHE A N 1
ATOM 747 C CA . PHE A 1 91 ? 3.045 -8.709 -15.415 1.00 54.75 91 PHE A CA 1
ATOM 748 C C . PHE A 1 91 ? 2.386 -9.575 -16.500 1.00 54.75 91 PHE A C 1
ATOM 750 O O . PHE A 1 91 ? 3.070 -9.982 -17.436 1.00 54.75 91 PHE A O 1
ATOM 757 N N . GLN A 1 92 ? 1.069 -9.817 -16.453 1.00 51.25 92 GLN A N 1
ATOM 758 C CA . GLN A 1 92 ? 0.393 -10.633 -17.476 1.00 51.25 92 GLN A CA 1
ATOM 759 C C . GLN A 1 92 ? 0.437 -9.967 -18.857 1.00 51.25 92 GLN A C 1
ATOM 761 O O . GLN A 1 92 ? 0.752 -10.623 -19.851 1.00 51.25 92 GLN A O 1
ATOM 766 N N . CYS A 1 93 ? 0.231 -8.649 -18.920 1.00 46.53 93 CYS A N 1
ATOM 767 C CA . CYS A 1 93 ? 0.318 -7.913 -20.181 1.00 46.53 93 CYS A CA 1
ATOM 768 C C . CYS A 1 93 ? 1.751 -7.830 -20.736 1.00 46.53 93 CYS A C 1
ATOM 770 O O . CYS A 1 93 ? 1.932 -7.847 -21.951 1.00 46.53 93 CYS A O 1
ATOM 772 N N . THR A 1 94 ? 2.785 -7.782 -19.888 1.00 49.34 94 THR A N 1
ATOM 773 C CA . THR A 1 94 ? 4.183 -7.695 -20.357 1.00 49.34 94 THR A CA 1
ATOM 774 C C . THR A 1 94 ? 4.766 -9.047 -20.773 1.00 49.34 94 THR A C 1
ATOM 776 O O . THR A 1 94 ? 5.539 -9.090 -21.733 1.00 49.34 94 THR A O 1
ATOM 779 N N . CYS A 1 95 ? 4.359 -10.152 -20.134 1.00 46.66 95 CYS A N 1
ATOM 780 C CA . CYS A 1 95 ? 4.692 -11.508 -20.583 1.00 46.66 95 CYS A CA 1
ATOM 781 C C . CYS A 1 95 ? 4.039 -11.853 -21.932 1.00 46.66 95 CYS A C 1
ATOM 783 O O . CYS A 1 95 ? 4.688 -12.482 -22.764 1.00 46.66 95 CYS A O 1
ATOM 785 N N . LEU A 1 96 ? 2.805 -11.397 -22.191 1.00 45.50 96 LEU A N 1
ATOM 786 C CA . LEU A 1 96 ? 2.169 -11.542 -23.510 1.00 45.50 96 LEU A CA 1
ATOM 787 C C . LEU A 1 96 ? 2.925 -10.777 -24.606 1.00 45.50 96 LEU A C 1
ATOM 789 O O . LEU A 1 96 ? 3.079 -11.284 -25.710 1.00 45.50 96 LEU A O 1
ATOM 793 N N . GLN A 1 97 ? 3.461 -9.596 -24.292 1.00 47.81 97 GLN A N 1
ATOM 794 C CA . GLN A 1 97 ? 4.228 -8.789 -25.248 1.00 47.81 97 GLN A CA 1
ATOM 795 C C . GLN A 1 97 ? 5.639 -9.326 -25.548 1.00 47.81 97 GLN A C 1
ATOM 797 O O . GLN A 1 97 ? 6.255 -8.887 -26.514 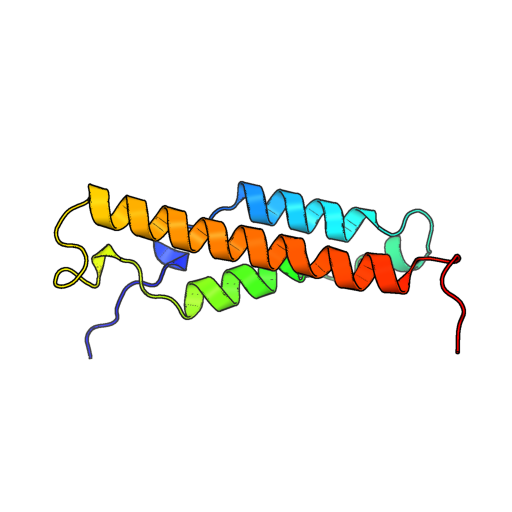1.00 47.81 97 GLN A O 1
ATOM 802 N N . HIS A 1 98 ? 6.163 -10.259 -24.746 1.00 51.12 98 HIS A N 1
ATOM 803 C CA . HIS A 1 98 ? 7.499 -10.847 -24.925 1.00 51.12 98 HIS A CA 1
ATOM 804 C C . HIS A 1 98 ? 7.461 -12.362 -25.173 1.00 51.12 98 HIS A C 1
ATOM 806 O O . HIS A 1 98 ? 8.483 -13.023 -25.008 1.00 51.12 98 HIS A O 1
ATOM 812 N N . ASN A 1 99 ? 6.314 -12.930 -25.564 1.00 46.06 99 ASN A N 1
ATOM 813 C CA . ASN A 1 99 ? 6.238 -14.339 -25.931 1.00 46.06 99 ASN A CA 1
ATOM 814 C C . ASN A 1 99 ? 6.559 -14.532 -27.432 1.00 46.06 99 ASN A C 1
ATOM 816 O O . ASN A 1 99 ? 5.698 -14.250 -28.266 1.00 46.06 99 ASN A O 1
ATOM 820 N N . PRO A 1 100 ? 7.747 -15.052 -27.809 1.00 55.97 100 PRO A N 1
ATOM 821 C CA . PRO A 1 100 ? 8.109 -15.283 -29.211 1.00 55.97 100 PRO A CA 1
ATOM 822 C C . PRO A 1 100 ? 7.306 -16.412 -29.886 1.00 55.97 100 PRO A C 1
ATOM 824 O O . PRO A 1 100 ? 7.510 -16.663 -31.068 1.00 55.97 100 PRO A O 1
ATOM 827 N N . SER A 1 101 ? 6.415 -17.103 -29.162 1.00 52.97 101 SER A N 1
ATOM 828 C CA . SER A 1 101 ? 5.588 -18.201 -29.691 1.00 52.97 101 SER A CA 1
ATOM 829 C C . SER A 1 101 ? 4.163 -17.804 -30.102 1.00 52.97 101 SER A C 1
ATOM 831 O O . SER A 1 101 ? 3.402 -18.663 -30.545 1.00 52.97 101 SER A O 1
ATOM 833 N N . LEU A 1 102 ? 3.781 -16.526 -29.989 1.00 47.16 102 LEU A N 1
ATOM 834 C CA . LEU A 1 102 ? 2.482 -16.052 -30.477 1.00 47.16 102 LEU A CA 1
ATOM 835 C C . LEU A 1 102 ? 2.572 -15.685 -31.971 1.00 47.16 102 LEU A C 1
ATOM 837 O O . LEU A 1 102 ? 3.459 -14.910 -32.340 1.00 47.16 102 LEU A O 1
ATOM 841 N N . PRO A 1 103 ? 1.680 -16.207 -32.837 1.00 43.00 103 PRO A N 1
ATOM 842 C CA . PRO A 1 103 ? 1.639 -15.810 -34.238 1.00 43.00 103 PRO A CA 1
ATOM 843 C C . PRO A 1 103 ? 1.288 -14.322 -34.323 1.00 43.00 103 PRO A C 1
ATOM 845 O O . PRO A 1 103 ? 0.248 -13.889 -33.827 1.00 43.00 103 PRO A O 1
ATOM 848 N N . GLN A 1 104 ? 2.184 -13.541 -34.924 1.00 53.03 104 GLN A N 1
ATOM 849 C CA . GLN A 1 104 ? 1.928 -12.143 -35.254 1.00 53.03 104 GLN A CA 1
ATOM 850 C C . GLN A 1 104 ? 0.965 -12.139 -36.446 1.00 53.03 104 GLN A C 1
ATOM 852 O O . GLN A 1 104 ? 1.362 -12.496 -37.554 1.00 53.03 104 GLN A O 1
ATOM 857 N N . THR A 1 105 ? -0.309 -11.849 -36.185 1.00 49.56 105 THR A N 1
ATOM 858 C CA . THR A 1 105 ? -1.315 -11.553 -37.217 1.00 49.56 105 THR A CA 1
ATOM 859 C C . THR A 1 105 ? -1.058 -10.204 -37.857 1.00 49.56 105 THR A C 1
ATOM 861 O O . THR A 1 105 ? -0.746 -9.271 -37.080 1.00 49.56 105 THR A O 1
#

Organism: Syntrophus aciditrophicus (strain SB) (NCBI:txid56780)

Sequence (105 aa):
MKIKKKLIEVALPLDAINKASAREKSIRHGHPSTLHLWWARRPLATARAVIFAQMVDDPSEHPDLYPTEKEQDKERKRLFKIIEDNEREQFQCTCLQHNPSLPQT

Secondary structure (DSSP, 8-state):
-PPPPBHHHH---HHHHHHHHHHHHTT-SS-GGGT---S----HHHHHHHHHHHHSBPGGG-TTT--SHHHHHHHHHHHHHHHHHHHHHHHHHHHHHT-TTS---

InterPr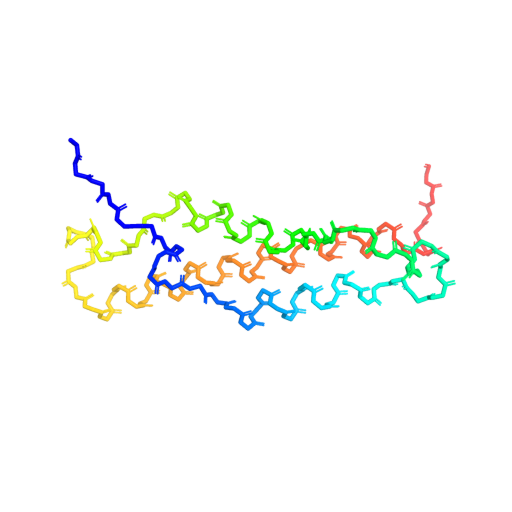o domains:
  IPR009537 Domain of unknown function DUF1156 [PF06634] (11-82)